Protein AF-A0ABD3GRL0-F1 (afdb_monomer)

Radius of gyration: 13.86 Å; Cα contacts (8 Å, |Δi|>4): 117; chains: 1; bounding box: 32×32×29 Å

Solvent-accessible surface area (backbone atoms only — not comparable to full-atom values): 4736 Å² total; per-residue (Å²): 105,70,73,41,56,79,65,70,49,59,62,51,81,45,75,59,76,44,75,64,56,55,54,51,51,54,51,37,34,74,73,65,77,42,75,63,70,46,84,44,81,70,92,78,43,36,34,36,39,38,49,53,45,33,25,42,32,93,91,45,79,42,45,54,69,58,28,58,75,67,75,48,67,62,48,81,71,50,74,73

pLDDT: mean 81.15, std 7.24, range [63.25, 91.94]

Structure (mmCIF, N/CA/C/O backbone):
data_AF-A0ABD3GRL0-F1
#
_entry.id   AF-A0ABD3GRL0-F1
#
loop_
_atom_site.group_PDB
_atom_site.id
_atom_site.type_symbol
_atom_site.label_atom_id
_atom_site.label_alt_id
_atom_site.label_comp_id
_atom_site.label_asym_id
_atom_site.label_entity_id
_atom_site.label_seq_id
_atom_site.pdbx_PDB_ins_code
_atom_site.Cartn_x
_atom_site.Cartn_y
_atom_site.Cartn_z
_atom_site.occupancy
_atom_site.B_iso_or_equiv
_atom_site.auth_seq_id
_atom_site.auth_comp_id
_atom_site.auth_asym_id
_atom_site.auth_atom_id
_atom_site.pdbx_PDB_model_num
ATOM 1 N N . MET A 1 1 ? 2.788 10.318 3.918 1.00 72.94 1 MET A N 1
ATOM 2 C CA . MET A 1 1 ? 2.163 9.407 4.900 1.00 72.94 1 MET A CA 1
ATOM 3 C C . MET A 1 1 ? 1.553 10.152 6.062 1.00 72.94 1 MET A C 1
ATOM 5 O O . MET A 1 1 ? 0.338 10.220 6.084 1.00 72.94 1 MET A O 1
ATOM 9 N N . PHE A 1 2 ? 2.341 10.796 6.928 1.00 78.69 2 PHE A N 1
ATOM 10 C CA . PHE A 1 2 ? 1.840 11.459 8.143 1.00 78.69 2 PHE A CA 1
ATOM 11 C C . PHE A 1 2 ? 0.626 12.383 7.920 1.00 78.69 2 PHE A C 1
ATOM 13 O O . PHE A 1 2 ? -0.401 12.261 8.577 1.00 78.69 2 PHE A O 1
ATOM 20 N N . ASN A 1 3 ? 0.686 13.257 6.911 1.00 81.94 3 ASN A N 1
ATOM 21 C CA . ASN A 1 3 ? -0.438 14.148 6.591 1.00 81.94 3 ASN A CA 1
ATOM 22 C C . ASN A 1 3 ? -1.691 13.404 6.106 1.00 81.94 3 ASN A C 1
ATOM 24 O O . ASN A 1 3 ? -2.800 13.887 6.300 1.00 81.94 3 ASN A O 1
ATOM 28 N N . ALA A 1 4 ? -1.518 12.263 5.441 1.00 80.44 4 ALA A N 1
ATOM 29 C CA . ALA A 1 4 ? -2.620 11.457 4.935 1.00 80.44 4 ALA A CA 1
ATOM 30 C C . ALA A 1 4 ? -3.272 10.646 6.065 1.00 80.44 4 ALA A C 1
ATOM 32 O O . ALA A 1 4 ? -4.496 10.610 6.147 1.00 80.44 4 ALA A O 1
ATOM 33 N N . GLU A 1 5 ? -2.460 10.106 6.973 1.00 79.38 5 GLU A N 1
ATOM 34 C CA . GLU A 1 5 ? -2.896 9.440 8.203 1.00 79.38 5 GLU A CA 1
ATOM 35 C C . GLU A 1 5 ? -3.690 10.401 9.098 1.00 79.38 5 GLU A C 1
ATOM 37 O O . GLU A 1 5 ? -4.843 10.134 9.424 1.00 79.38 5 GLU A O 1
ATOM 42 N N . LYS A 1 6 ? -3.151 11.601 9.361 1.00 83.62 6 LYS A N 1
ATOM 43 C CA . LYS A 1 6 ? -3.855 12.664 10.101 1.00 83.62 6 LYS A CA 1
ATOM 44 C C . LYS A 1 6 ? -5.171 13.092 9.435 1.00 83.62 6 LYS A C 1
ATOM 46 O O . LYS A 1 6 ? -6.062 13.614 10.096 1.00 83.62 6 LYS A O 1
ATOM 51 N N . ARG A 1 7 ? -5.295 12.905 8.117 1.00 83.62 7 ARG A N 1
ATOM 52 C CA . ARG A 1 7 ? -6.508 13.192 7.334 1.00 83.62 7 ARG A CA 1
ATOM 53 C C . ARG A 1 7 ? -7.431 11.974 7.178 1.00 83.62 7 ARG A C 1
ATOM 55 O O . ARG A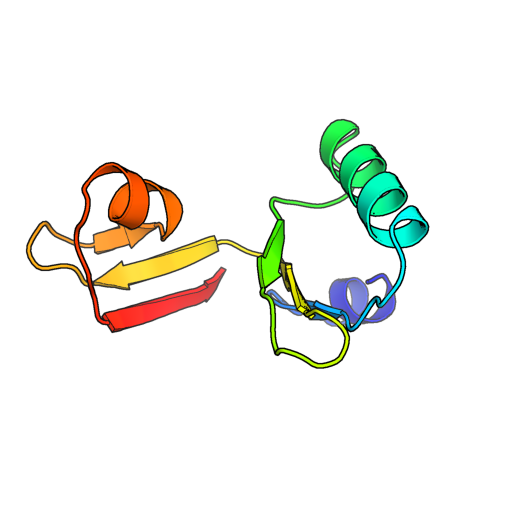 1 7 ? -8.418 12.088 6.458 1.00 83.62 7 ARG A O 1
ATOM 62 N N . GLY A 1 8 ? -7.123 10.833 7.804 1.00 78.75 8 GLY A N 1
ATOM 63 C CA . GLY A 1 8 ? -7.932 9.610 7.739 1.00 78.75 8 GLY A CA 1
ATOM 64 C C . GLY A 1 8 ? -8.004 8.979 6.344 1.00 78.75 8 GLY A C 1
ATOM 65 O O . GLY A 1 8 ? -8.981 8.310 6.009 1.00 78.75 8 GLY A O 1
ATOM 66 N N . LYS A 1 9 ? -7.011 9.231 5.483 1.00 78.06 9 LYS A N 1
ATOM 67 C CA . LYS A 1 9 ? -6.970 8.678 4.123 1.00 78.06 9 LYS A CA 1
ATOM 68 C C . LYS A 1 9 ? -6.619 7.190 4.192 1.00 78.06 9 LYS A C 1
ATOM 70 O O . LYS A 1 9 ? -5.519 6.844 4.603 1.00 78.06 9 LYS A O 1
ATOM 75 N N . ARG A 1 10 ? -7.530 6.340 3.713 1.00 69.12 10 ARG A N 1
ATOM 76 C CA . ARG A 1 10 ? -7.334 4.880 3.611 1.00 69.12 10 ARG A CA 1
ATOM 77 C C . ARG A 1 10 ? -6.365 4.455 2.506 1.00 69.12 10 ARG A C 1
ATOM 79 O O . ARG A 1 10 ? -5.843 3.357 2.534 1.00 69.12 10 ARG A O 1
ATOM 86 N N . GLN A 1 11 ? -6.098 5.340 1.546 1.00 68.25 11 GLN A N 1
ATOM 87 C CA . GLN A 1 11 ? -5.156 5.082 0.463 1.00 68.25 11 GLN A CA 1
ATOM 88 C C . GLN A 1 11 ? -4.248 6.286 0.240 1.00 68.25 11 GLN A C 1
ATOM 90 O O . GLN A 1 11 ? -4.682 7.445 0.273 1.00 68.25 11 GLN A O 1
ATOM 95 N N . VAL A 1 12 ? -2.977 5.997 -0.024 1.00 77.56 12 VAL A N 1
ATOM 96 C CA . VAL A 1 12 ? -1.969 6.992 -0.383 1.00 77.56 12 VAL A CA 1
ATOM 97 C C . VAL A 1 12 ? -1.241 6.509 -1.624 1.00 77.56 12 VAL A C 1
ATOM 99 O O . VAL A 1 12 ? -0.757 5.385 -1.660 1.00 77.56 12 VAL A O 1
ATOM 102 N N . PHE A 1 13 ? -1.137 7.380 -2.623 1.00 76.25 13 PHE A N 1
ATOM 103 C CA . PHE A 1 13 ? -0.240 7.176 -3.752 1.00 76.25 13 PHE A CA 1
ATOM 104 C C . PHE A 1 13 ? 1.052 7.925 -3.469 1.00 76.25 13 PHE A C 1
ATOM 106 O O . PHE A 1 13 ? 1.070 9.159 -3.438 1.00 76.25 13 PHE A O 1
ATOM 113 N N . ILE A 1 14 ? 2.134 7.188 -3.253 1.00 79.06 14 ILE A N 1
ATOM 114 C CA . ILE A 1 14 ? 3.478 7.764 -3.239 1.00 79.06 14 ILE A CA 1
ATOM 115 C C . ILE A 1 14 ? 4.061 7.561 -4.634 1.00 79.06 14 ILE A C 1
ATOM 117 O O . ILE A 1 14 ? 3.829 6.525 -5.252 1.00 79.06 14 ILE A O 1
ATOM 121 N N . ARG A 1 15 ? 4.813 8.543 -5.139 1.00 79.50 15 ARG A N 1
ATOM 122 C CA . ARG A 1 15 ? 5.623 8.413 -6.360 1.00 79.50 15 ARG A CA 1
ATOM 123 C C . ARG A 1 15 ? 7.106 8.409 -5.992 1.00 79.50 15 ARG A C 1
ATOM 125 O O . ARG A 1 15 ? 7.709 9.481 -5.950 1.00 79.50 15 ARG A O 1
ATOM 132 N N . PRO A 1 16 ? 7.690 7.255 -5.648 1.00 69.50 16 PRO A N 1
ATOM 133 C CA . PRO A 1 16 ? 9.084 7.169 -5.268 1.00 69.50 16 PRO A CA 1
ATOM 134 C C . PRO A 1 16 ? 9.894 6.490 -6.373 1.00 69.50 16 PRO A C 1
ATOM 136 O O . PRO A 1 16 ? 9.773 5.292 -6.589 1.00 69.50 16 PRO A O 1
ATOM 139 N N . SER A 1 17 ? 10.803 7.224 -7.004 1.00 65.50 17 SER A N 1
ATOM 140 C CA . SER A 1 17 ? 11.672 6.686 -8.061 1.00 65.50 17 SER A CA 1
ATOM 141 C C . SER A 1 17 ? 12.868 5.874 -7.543 1.00 65.50 17 SER A C 1
ATOM 143 O O . SER A 1 17 ? 13.691 5.412 -8.331 1.00 65.50 17 SER A O 1
ATOM 145 N N . SER A 1 18 ? 13.027 5.738 -6.222 1.00 80.12 18 SER A N 1
ATOM 146 C CA . SER A 1 18 ? 14.303 5.348 -5.610 1.00 80.12 18 SER A CA 1
ATOM 147 C C . SER A 1 18 ? 14.191 4.095 -4.744 1.00 80.12 18 SER A C 1
ATOM 149 O O . SER A 1 18 ? 13.393 4.038 -3.808 1.00 80.12 18 SER A O 1
ATOM 151 N N . LYS A 1 19 ? 15.105 3.136 -4.963 1.00 83.38 19 LYS A N 1
ATOM 152 C CA . LYS A 1 19 ? 15.248 1.889 -4.175 1.00 83.38 19 LYS A CA 1
ATOM 153 C C . LYS A 1 19 ? 15.382 2.125 -2.663 1.00 83.38 19 LYS A C 1
ATOM 155 O O . LYS A 1 19 ? 15.008 1.264 -1.873 1.00 83.38 19 LYS A O 1
ATOM 160 N N . VAL A 1 20 ? 15.902 3.287 -2.260 1.00 88.31 20 VAL A N 1
ATOM 161 C CA . VAL A 1 20 ? 16.021 3.697 -0.851 1.00 88.31 20 VAL A CA 1
ATOM 162 C C . VAL A 1 20 ? 14.650 3.844 -0.193 1.00 88.31 20 VAL A C 1
ATOM 164 O O . VAL A 1 20 ? 14.445 3.321 0.897 1.00 88.31 20 VAL A O 1
ATOM 167 N N . ILE A 1 21 ? 13.698 4.497 -0.867 1.00 86.31 21 ILE A N 1
ATOM 168 C CA . ILE A 1 21 ? 12.352 4.710 -0.320 1.00 86.31 21 ILE A CA 1
ATOM 169 C C . ILE A 1 21 ? 11.624 3.374 -0.191 1.00 86.31 21 ILE A C 1
ATOM 171 O O . ILE A 1 21 ? 11.000 3.121 0.832 1.00 86.31 21 ILE A O 1
ATOM 175 N N . ILE A 1 22 ? 11.770 2.489 -1.178 1.00 86.19 22 ILE A N 1
ATOM 176 C CA . ILE A 1 22 ? 11.185 1.143 -1.131 1.00 86.19 22 ILE A CA 1
ATOM 177 C C . ILE A 1 22 ? 11.703 0.383 0.100 1.00 86.19 22 ILE A C 1
ATOM 179 O O . ILE A 1 22 ? 10.908 -0.112 0.891 1.00 86.19 22 ILE A O 1
ATOM 183 N N . LYS A 1 23 ? 13.027 0.365 0.323 1.00 88.44 23 LYS A N 1
ATOM 184 C CA . LYS A 1 23 ? 13.630 -0.290 1.497 1.00 88.44 23 LYS A CA 1
ATOM 185 C C . LYS A 1 23 ? 13.174 0.325 2.820 1.00 88.44 23 LYS A C 1
ATOM 187 O O . LYS A 1 23 ? 12.908 -0.410 3.765 1.00 88.44 23 LYS A O 1
ATOM 192 N N . PHE A 1 24 ? 13.083 1.651 2.893 1.00 88.44 24 PHE A N 1
ATOM 193 C CA . PHE A 1 24 ? 12.602 2.350 4.084 1.00 88.44 24 PHE A CA 1
ATOM 194 C C . PHE A 1 24 ? 11.156 1.961 4.423 1.00 88.44 24 PHE A C 1
ATOM 196 O O . PHE A 1 24 ? 10.8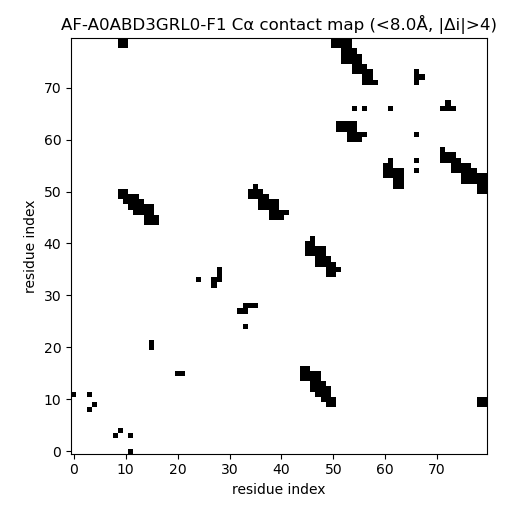56 1.635 5.568 1.00 88.44 24 PHE A O 1
ATOM 203 N N . LEU A 1 25 ? 10.282 1.911 3.417 1.00 86.50 25 LEU A N 1
ATOM 204 C CA . LEU A 1 25 ? 8.887 1.505 3.583 1.00 86.50 25 LEU A CA 1
ATOM 205 C C . LEU A 1 25 ? 8.760 0.037 4.003 1.00 86.50 25 LEU A C 1
ATOM 207 O O . LEU A 1 25 ? 7.988 -0.264 4.907 1.00 86.50 25 LEU A O 1
ATOM 211 N N . SER A 1 26 ? 9.582 -0.861 3.453 1.00 86.06 26 SER A N 1
ATOM 212 C CA . SER A 1 26 ? 9.640 -2.258 3.910 1.00 86.06 26 SER A CA 1
ATOM 213 C C . SER A 1 26 ? 10.036 -2.386 5.386 1.00 86.06 26 SER A C 1
ATOM 215 O O . SER A 1 26 ? 9.534 -3.262 6.088 1.00 86.06 26 SER A O 1
ATOM 217 N N . VAL A 1 27 ? 10.929 -1.522 5.882 1.00 90.50 27 VAL A N 1
ATOM 218 C CA . VAL A 1 27 ? 11.287 -1.490 7.309 1.00 90.50 27 VAL A CA 1
ATOM 219 C C . VAL A 1 27 ? 10.108 -0.996 8.143 1.00 90.50 27 VAL A C 1
ATOM 221 O O . VAL A 1 27 ? 9.757 -1.636 9.129 1.00 90.50 27 VAL A O 1
ATOM 224 N N . MET A 1 28 ? 9.455 0.093 7.735 1.00 86.62 28 MET A N 1
ATOM 225 C CA . MET A 1 28 ? 8.277 0.609 8.441 1.00 86.62 28 MET A CA 1
ATOM 226 C C . MET A 1 28 ? 7.146 -0.424 8.530 1.00 86.62 28 MET A C 1
ATOM 228 O O . MET A 1 28 ? 6.529 -0.548 9.585 1.00 86.62 28 MET A O 1
ATOM 232 N N . GLN A 1 29 ? 6.913 -1.182 7.456 1.00 84.75 29 GLN A N 1
ATOM 233 C CA . GLN A 1 29 ? 5.938 -2.274 7.420 1.00 84.75 29 GLN A CA 1
ATOM 234 C C . GLN A 1 29 ? 6.315 -3.384 8.406 1.00 84.75 29 GLN A C 1
ATOM 236 O O . GLN A 1 29 ? 5.491 -3.809 9.210 1.00 84.75 29 GLN A O 1
ATOM 241 N N . ARG A 1 30 ? 7.587 -3.806 8.414 1.00 87.31 30 ARG A N 1
ATOM 242 C CA . ARG A 1 30 ? 8.087 -4.851 9.323 1.00 87.31 30 ARG A CA 1
ATOM 243 C C . ARG A 1 30 ? 7.887 -4.504 10.800 1.00 87.31 30 ARG A C 1
ATOM 245 O O . ARG A 1 30 ? 7.628 -5.397 11.597 1.00 87.31 30 ARG A O 1
ATOM 252 N N . TYR A 1 31 ? 8.030 -3.232 11.161 1.00 88.25 31 TYR A N 1
ATOM 253 C CA . TYR A 1 31 ? 7.820 -2.755 12.531 1.00 88.25 31 TYR A CA 1
ATOM 254 C C . TYR A 1 31 ? 6.361 -2.362 12.829 1.00 88.25 31 TYR A C 1
ATOM 256 O O . TYR A 1 31 ? 6.079 -1.879 13.922 1.00 88.25 31 TYR A O 1
ATOM 264 N N . GLY A 1 32 ? 5.434 -2.563 11.886 1.00 81.25 32 GLY A N 1
ATOM 265 C CA . GLY A 1 32 ? 4.003 -2.321 12.086 1.00 81.25 32 GLY A CA 1
ATOM 266 C C . GLY A 1 32 ? 3.583 -0.848 12.063 1.00 81.25 32 GLY A C 1
ATOM 267 O O . GLY A 1 32 ? 2.468 -0.534 12.466 1.00 81.25 32 GLY A O 1
ATOM 268 N N . TYR A 1 33 ? 4.441 0.064 11.591 1.00 82.31 33 TYR A N 1
ATOM 269 C CA . TYR A 1 33 ? 4.090 1.486 11.457 1.00 82.31 33 TYR A CA 1
ATOM 270 C C . TYR A 1 33 ? 3.154 1.757 10.274 1.00 82.31 33 TYR A C 1
ATOM 272 O O . TYR A 1 33 ? 2.445 2.759 10.266 1.00 82.31 33 TYR A O 1
ATOM 280 N N . ILE A 1 34 ? 3.192 0.902 9.251 1.00 80.69 34 ILE A N 1
ATOM 281 C CA . ILE A 1 34 ? 2.356 0.994 8.050 1.00 80.69 34 ILE A CA 1
ATOM 282 C C . ILE A 1 34 ? 1.846 -0.398 7.670 1.00 80.69 34 ILE A C 1
ATOM 284 O O . ILE A 1 34 ? 2.499 -1.395 7.976 1.00 80.69 34 ILE A O 1
ATOM 288 N N . GLY A 1 35 ? 0.695 -0.455 6.998 1.00 79.19 35 GLY A N 1
ATOM 289 C CA . GLY A 1 35 ? 0.144 -1.696 6.448 1.00 79.19 35 GLY A CA 1
ATOM 290 C C . GLY A 1 35 ? 0.832 -2.152 5.157 1.00 79.19 35 GLY A C 1
ATOM 291 O O . GLY A 1 35 ? 1.823 -1.560 4.718 1.00 79.19 35 GLY A O 1
ATOM 292 N N . GLU A 1 36 ? 0.267 -3.192 4.544 1.00 78.50 36 GLU A N 1
ATOM 293 C CA . GLU A 1 36 ? 0.719 -3.725 3.257 1.00 78.50 36 GLU A CA 1
ATOM 294 C C . GLU A 1 36 ? 0.734 -2.644 2.167 1.00 78.50 36 GLU A C 1
ATOM 296 O O . GLU A 1 36 ? -0.112 -1.737 2.124 1.00 78.50 36 GLU A O 1
ATOM 301 N N . PHE A 1 37 ? 1.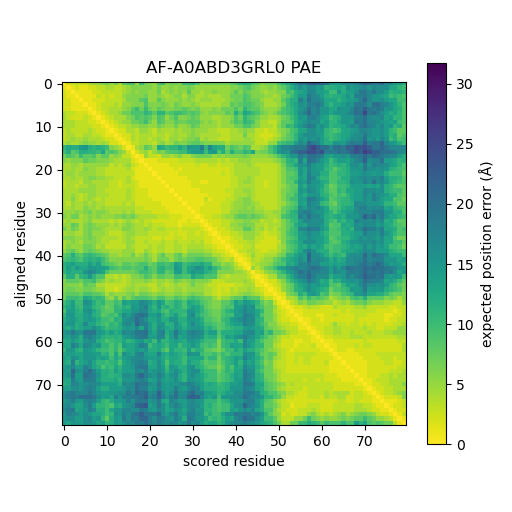726 -2.741 1.283 1.00 81.62 37 PHE A N 1
ATOM 302 C CA . PHE A 1 37 ? 1.878 -1.829 0.163 1.00 81.62 37 PHE A CA 1
ATOM 303 C C . PHE A 1 37 ? 2.299 -2.554 -1.106 1.00 81.62 37 PHE A C 1
ATOM 305 O O . PHE A 1 37 ? 3.096 -3.488 -1.080 1.00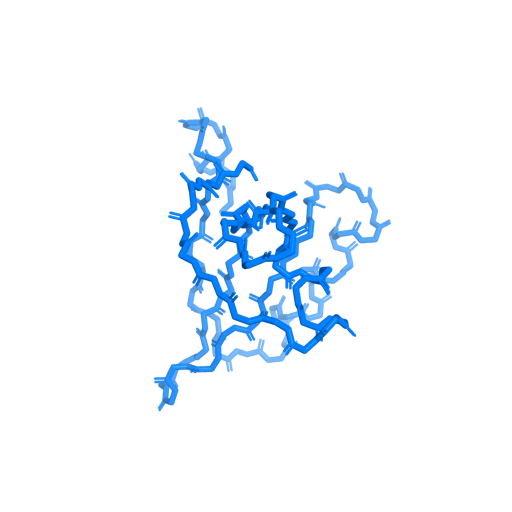 81.62 37 PHE A O 1
ATOM 312 N N . GLU A 1 38 ? 1.811 -2.056 -2.236 1.00 79.50 38 GLU A N 1
ATOM 313 C CA . GLU A 1 38 ? 2.108 -2.600 -3.552 1.00 79.50 38 GLU A CA 1
ATOM 314 C C . GLU A 1 38 ? 2.927 -1.604 -4.372 1.00 79.50 38 GLU A C 1
ATOM 316 O O . GLU A 1 38 ? 2.626 -0.406 -4.417 1.00 79.50 38 GLU A O 1
ATOM 321 N N . LEU A 1 39 ? 3.969 -2.106 -5.038 1.00 79.25 39 LEU A N 1
ATOM 322 C CA . LEU A 1 39 ? 4.742 -1.348 -6.013 1.00 79.25 39 LEU A CA 1
ATOM 323 C C . LEU A 1 39 ? 4.151 -1.564 -7.411 1.00 79.25 39 LEU A C 1
ATOM 325 O O . LEU A 1 39 ? 4.354 -2.602 -8.034 1.00 79.25 39 LEU A O 1
ATOM 329 N N . VAL A 1 40 ? 3.445 -0.555 -7.907 1.00 77.88 40 VAL A N 1
ATOM 330 C CA . VAL A 1 40 ? 2.865 -0.509 -9.249 1.00 77.88 40 VAL A CA 1
ATOM 331 C C . VAL A 1 40 ? 3.854 0.164 -10.197 1.00 77.88 40 VAL A C 1
ATOM 333 O O . VAL A 1 40 ? 4.233 1.318 -9.985 1.00 77.88 40 VAL A O 1
ATOM 336 N N . ASP A 1 41 ? 4.255 -0.519 -11.266 1.00 73.69 41 ASP A N 1
ATOM 337 C CA . ASP A 1 41 ? 5.087 0.081 -12.311 1.00 73.69 41 ASP A CA 1
ATOM 338 C C . ASP A 1 41 ? 4.218 0.871 -13.305 1.00 73.69 41 ASP A C 1
ATOM 340 O O . ASP A 1 41 ? 3.383 0.313 -14.017 1.00 73.69 41 ASP A O 1
ATOM 344 N N . ASP A 1 42 ? 4.392 2.193 -13.335 1.00 76.19 42 ASP A N 1
ATOM 345 C CA . ASP A 1 42 ? 3.699 3.093 -14.260 1.00 76.19 42 ASP A CA 1
ATOM 346 C C . ASP A 1 42 ? 4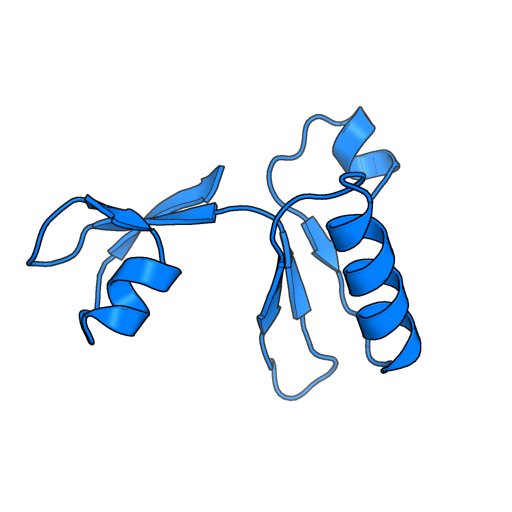.568 3.523 -15.455 1.00 76.19 42 ASP A C 1
ATOM 348 O O . ASP A 1 42 ? 4.222 4.492 -16.135 1.00 76.19 42 ASP A O 1
ATOM 352 N N . HIS A 1 43 ? 5.692 2.832 -15.704 1.00 75.50 43 HIS A N 1
ATOM 353 C CA . HIS A 1 43 ? 6.709 3.171 -16.713 1.00 75.50 43 HIS A CA 1
ATOM 354 C C . HIS A 1 43 ? 7.304 4.582 -16.558 1.00 75.50 43 HIS A C 1
ATOM 356 O O . HIS A 1 43 ? 7.955 5.096 -17.469 1.00 75.50 43 HIS A O 1
ATOM 362 N N . ARG A 1 44 ? 7.070 5.250 -15.422 1.00 71.44 44 ARG A N 1
ATOM 363 C CA . ARG A 1 44 ? 7.612 6.580 -15.133 1.00 71.44 44 ARG A CA 1
ATOM 364 C C . ARG A 1 44 ? 8.479 6.552 -13.891 1.00 71.44 44 ARG A C 1
ATOM 366 O O . ARG A 1 44 ? 9.697 6.589 -13.990 1.00 71.44 44 ARG A O 1
ATOM 373 N N . ALA A 1 45 ? 7.850 6.543 -12.723 1.00 65.12 45 ALA A N 1
ATOM 374 C CA . ALA A 1 45 ? 8.545 6.678 -11.446 1.00 65.12 45 ALA A CA 1
ATOM 375 C C . ALA A 1 45 ? 8.198 5.552 -10.472 1.00 65.12 45 ALA A C 1
ATOM 377 O O . ALA A 1 45 ? 8.709 5.555 -9.356 1.00 65.12 45 ALA A O 1
ATOM 378 N N . GLY A 1 46 ? 7.329 4.621 -10.875 1.00 66.12 46 GLY A N 1
ATOM 379 C CA . GLY A 1 46 ? 6.707 3.690 -9.953 1.00 66.12 46 GLY A CA 1
ATOM 380 C C . GLY A 1 46 ? 5.719 4.418 -9.039 1.00 66.12 46 GLY A C 1
ATOM 381 O O . GLY A 1 46 ? 5.863 5.593 -8.679 1.00 66.12 46 GLY A O 1
ATOM 382 N N . LYS A 1 47 ? 4.664 3.716 -8.657 1.00 77.25 47 LYS A N 1
ATOM 383 C CA . LYS A 1 47 ? 3.683 4.174 -7.680 1.00 77.25 47 LYS A CA 1
ATOM 384 C C . LYS A 1 47 ? 3.631 3.162 -6.561 1.00 77.25 47 LYS A C 1
ATOM 386 O O . LYS A 1 47 ? 3.522 1.973 -6.817 1.00 77.25 47 LYS A O 1
ATOM 391 N N . ILE A 1 48 ? 3.681 3.644 -5.328 1.00 77.00 48 ILE A N 1
ATOM 392 C CA . ILE A 1 48 ? 3.394 2.803 -4.174 1.00 77.00 48 ILE A CA 1
ATOM 393 C C . ILE A 1 48 ? 1.978 3.097 -3.717 1.00 77.00 48 ILE A C 1
ATOM 395 O O . ILE A 1 48 ? 1.639 4.261 -3.466 1.00 77.00 48 ILE A O 1
ATOM 399 N N . VAL A 1 49 ? 1.176 2.041 -3.645 1.00 74.88 49 VAL A N 1
ATOM 400 C CA . VAL A 1 49 ? -0.207 2.067 -3.176 1.00 74.88 49 VAL A CA 1
ATOM 401 C C . VAL A 1 49 ? -0.260 1.379 -1.820 1.00 74.88 49 VAL A C 1
ATOM 403 O O . VAL A 1 49 ? 0.272 0.287 -1.665 1.00 74.88 49 VAL A O 1
ATOM 406 N N . PHE A 1 50 ? -0.882 2.035 -0.844 1.00 75.50 50 PHE A N 1
ATOM 407 C CA . PHE A 1 50 ? -1.131 1.480 0.491 1.00 75.50 50 PHE A CA 1
ATOM 408 C C . PHE A 1 50 ? -2.605 1.078 0.625 1.00 75.50 50 PHE A C 1
ATOM 410 O O . PHE A 1 50 ? -3.464 1.817 0.127 1.00 75.50 50 PHE A O 1
ATOM 417 N N . GLY A 1 51 ? -2.873 -0.032 1.321 1.00 72.25 51 GLY A N 1
ATOM 418 C CA . GLY A 1 51 ? -4.222 -0.543 1.615 1.00 72.25 51 GLY A CA 1
ATOM 419 C C . GLY A 1 51 ? -4.601 -1.795 0.814 1.00 72.25 51 GLY A C 1
ATOM 420 O O . GLY A 1 51 ? -3.987 -2.099 -0.209 1.00 72.25 51 GLY A O 1
ATOM 421 N N . HIS A 1 52 ? -5.628 -2.516 1.270 1.00 72.38 52 HIS A N 1
ATOM 422 C CA . HIS A 1 52 ? -6.117 -3.720 0.598 1.00 72.38 52 HIS A CA 1
ATOM 423 C C . HIS A 1 52 ? -7.160 -3.358 -0.455 1.00 72.38 52 HIS A C 1
ATOM 425 O O . HIS A 1 52 ? -8.121 -2.627 -0.197 1.00 72.38 52 HIS A O 1
ATOM 431 N N . ILE A 1 53 ? -6.984 -3.901 -1.658 1.00 76.44 53 ILE A N 1
ATOM 432 C CA . ILE A 1 53 ? -7.961 -3.778 -2.737 1.00 76.44 53 ILE A CA 1
ATOM 433 C C . ILE A 1 53 ? -8.877 -4.995 -2.673 1.00 76.44 53 ILE A C 1
ATOM 435 O O . ILE A 1 53 ? -8.427 -6.125 -2.843 1.00 76.44 53 ILE A O 1
ATOM 439 N N . VAL A 1 54 ? -10.167 -4.752 -2.465 1.00 83.00 54 VAL A N 1
ATOM 440 C CA . VAL A 1 54 ? -11.209 -5.774 -2.535 1.00 83.00 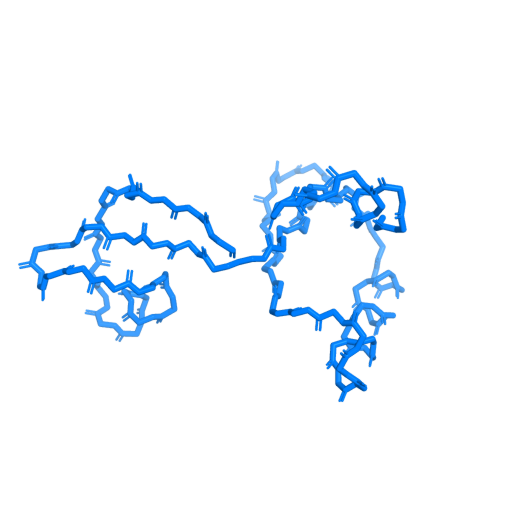54 VAL A CA 1
ATOM 441 C C . VAL A 1 54 ? -11.735 -5.844 -3.956 1.00 83.00 54 VAL A C 1
ATOM 443 O O . VAL A 1 54 ? -12.161 -4.840 -4.539 1.00 83.00 54 VAL A O 1
ATOM 446 N N . LEU A 1 55 ? -11.742 -7.048 -4.507 1.00 88.62 55 LEU A N 1
ATOM 447 C CA . LEU A 1 55 ? -12.216 -7.361 -5.842 1.00 88.62 55 LEU A CA 1
ATOM 448 C C . LEU A 1 55 ? -13.466 -8.240 -5.758 1.00 88.62 55 LEU A C 1
ATOM 450 O O . LEU A 1 55 ? -13.550 -9.173 -4.964 1.00 88.62 55 LEU A O 1
ATOM 454 N N . THR A 1 56 ? -14.423 -7.968 -6.639 1.00 91.38 56 THR A N 1
ATOM 455 C CA . THR A 1 56 ? -15.454 -8.937 -7.028 1.00 91.38 56 THR A CA 1
ATOM 456 C C . THR A 1 56 ? -14.905 -9.780 -8.167 1.00 91.38 56 THR A C 1
ATOM 458 O O . THR A 1 56 ? -14.680 -9.272 -9.265 1.00 91.38 56 THR A O 1
ATOM 461 N N . THR A 1 57 ? -14.655 -11.058 -7.910 1.00 91.94 57 THR A N 1
ATOM 462 C CA . THR A 1 57 ? -14.183 -12.022 -8.914 1.00 91.94 57 THR A CA 1
ATOM 463 C C . THR A 1 57 ? -15.288 -13.036 -9.221 1.00 91.94 57 THR A C 1
ATOM 465 O O . THR A 1 57 ? -16.270 -13.134 -8.483 1.00 91.94 57 THR A O 1
ATOM 468 N N . SER A 1 58 ? -15.130 -13.833 -10.281 1.00 89.62 58 SER A N 1
ATOM 469 C CA . SER A 1 58 ? -16.046 -14.949 -10.581 1.00 89.62 58 SER A CA 1
ATOM 470 C C . SER A 1 58 ? -16.078 -16.022 -9.483 1.00 89.62 58 SER A C 1
ATOM 472 O O . SER A 1 58 ? -17.035 -16.785 -9.404 1.00 89.62 58 SER A O 1
ATOM 474 N N . ALA A 1 59 ? -15.058 -16.059 -8.621 1.00 89.12 59 ALA A N 1
ATOM 475 C CA . ALA A 1 59 ? -14.947 -16.960 -7.479 1.00 89.12 59 ALA A CA 1
ATOM 476 C C . ALA A 1 59 ? -15.436 -16.336 -6.152 1.00 89.12 59 ALA A C 1
ATOM 478 O O . ALA A 1 59 ? -15.296 -16.961 -5.103 1.00 89.12 59 ALA A O 1
ATOM 479 N N . GLY A 1 60 ? -15.991 -15.117 -6.179 1.00 90.94 60 GLY A N 1
ATOM 480 C CA . GLY A 1 60 ? -16.484 -14.397 -5.001 1.00 90.94 60 GLY A CA 1
ATOM 481 C C . GLY A 1 60 ? -15.734 -13.093 -4.703 1.00 90.94 60 GLY A C 1
ATOM 482 O O . GLY A 1 60 ? -14.904 -12.631 -5.493 1.00 90.94 60 GLY A O 1
ATOM 483 N N . ILE A 1 61 ? -16.057 -12.477 -3.560 1.00 91.50 61 ILE A N 1
ATOM 484 C CA . ILE A 1 61 ? -15.389 -11.268 -3.055 1.00 91.50 61 ILE A CA 1
ATOM 485 C C . ILE A 1 61 ? -14.108 -11.687 -2.332 1.00 91.50 61 ILE A C 1
ATOM 487 O O . ILE A 1 61 ? -14.167 -12.511 -1.424 1.00 91.50 61 ILE A O 1
ATOM 491 N N . MET A 1 62 ? -12.971 -11.123 -2.731 1.00 91.12 62 MET A N 1
ATOM 492 C CA . MET A 1 62 ? -11.659 -11.427 -2.149 1.00 91.12 62 MET A CA 1
ATOM 493 C C . MET A 1 62 ? -10.695 -10.251 -2.308 1.00 91.12 62 MET A C 1
ATOM 495 O O . MET A 1 62 ? -11.002 -9.288 -3.015 1.00 91.12 62 MET A O 1
ATOM 499 N N . ASP A 1 63 ? -9.542 -10.306 -1.647 1.00 86.62 63 ASP A N 1
ATOM 500 C CA . ASP A 1 63 ? -8.484 -9.313 -1.836 1.00 86.62 63 ASP A CA 1
ATOM 501 C C . ASP A 1 63 ? -7.710 -9.527 -3.159 1.00 86.62 63 ASP A C 1
ATOM 503 O O . ASP A 1 63 ? -7.835 -10.553 -3.839 1.00 86.62 63 ASP A O 1
ATOM 507 N N . HIS A 1 64 ? -6.928 -8.523 -3.563 1.00 81.50 64 HIS A N 1
ATOM 508 C CA . HIS A 1 64 ? -6.126 -8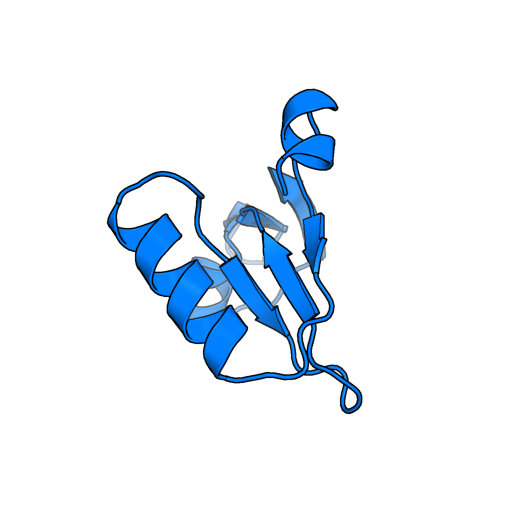.580 -4.787 1.00 81.50 64 HIS A CA 1
ATOM 509 C C . HIS A 1 64 ? -5.062 -9.690 -4.766 1.00 81.50 64 HIS A C 1
ATOM 511 O O . HIS A 1 64 ? -4.834 -10.335 -5.793 1.00 81.50 64 HIS A O 1
ATOM 517 N N . ASP A 1 65 ? -4.455 -9.962 -3.610 1.00 82.31 65 ASP A N 1
ATOM 518 C CA . ASP A 1 65 ? -3.397 -10.968 -3.469 1.00 82.31 65 ASP A CA 1
ATOM 519 C C . ASP A 1 65 ? -3.938 -12.398 -3.596 1.00 82.31 65 ASP A C 1
ATOM 521 O O . ASP A 1 65 ? -3.290 -13.292 -4.149 1.00 82.31 65 ASP A O 1
ATOM 525 N N . GLU A 1 66 ? -5.140 -12.641 -3.088 1.00 84.56 66 GLU A N 1
ATOM 526 C CA . GLU A 1 66 ? -5.892 -13.879 -3.211 1.00 84.56 66 GLU A CA 1
ATOM 527 C C . GLU A 1 66 ? -6.359 -14.084 -4.652 1.00 84.56 66 GLU A C 1
ATOM 529 O O . GLU A 1 66 ? -6.186 -15.178 -5.197 1.00 84.56 66 GLU A O 1
ATOM 534 N N . ALA A 1 67 ? -6.849 -13.028 -5.308 1.00 88.44 67 ALA A N 1
A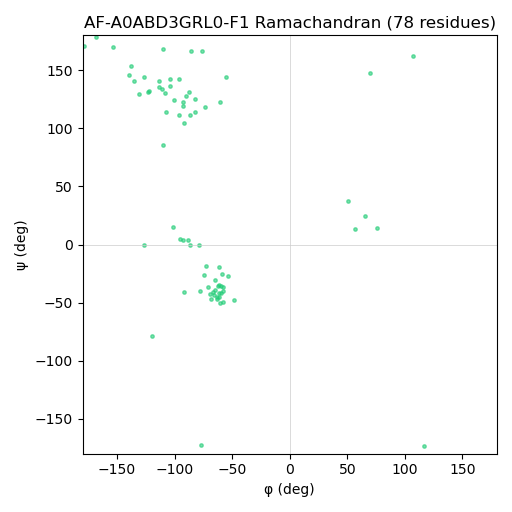TOM 535 C CA . ALA A 1 67 ? -7.202 -13.071 -6.724 1.00 88.44 67 ALA A CA 1
ATOM 536 C C . ALA A 1 67 ? -5.986 -13.426 -7.601 1.00 88.44 67 ALA A C 1
ATOM 538 O O . ALA A 1 67 ? -6.081 -14.275 -8.492 1.00 88.44 67 ALA A O 1
ATOM 539 N N . ARG A 1 68 ? -4.812 -12.856 -7.291 1.00 85.38 68 ARG A N 1
ATOM 540 C CA . ARG A 1 68 ? -3.552 -13.151 -7.986 1.00 85.38 68 ARG A CA 1
ATOM 541 C C . ARG A 1 68 ? -3.092 -14.591 -7.760 1.00 85.38 68 ARG A C 1
ATOM 543 O O . ARG A 1 68 ? -2.731 -15.264 -8.720 1.00 85.38 68 ARG A O 1
ATOM 550 N N . ARG A 1 69 ? -3.167 -15.099 -6.523 1.00 89.44 69 ARG A N 1
ATOM 551 C CA . ARG A 1 69 ? -2.851 -16.506 -6.200 1.00 89.44 69 ARG A CA 1
ATOM 552 C C . ARG A 1 69 ? -3.772 -17.496 -6.911 1.00 89.44 69 ARG A C 1
ATOM 554 O O . ARG A 1 69 ? -3.326 -18.572 -7.296 1.00 89.44 69 ARG A O 1
ATOM 561 N N . LYS A 1 70 ? -5.042 -17.134 -7.093 1.00 91.88 70 LYS A N 1
ATOM 562 C CA . LYS A 1 70 ? -6.047 -17.959 -7.774 1.00 91.88 70 LYS A CA 1
ATOM 563 C C . LYS A 1 70 ? -6.072 -17.764 -9.296 1.00 91.88 70 LYS A C 1
ATOM 565 O O . LYS A 1 70 ? -6.864 -18.429 -9.956 1.00 91.88 70 LYS A O 1
ATOM 570 N N . ASN A 1 71 ? -5.219 -16.899 -9.859 1.00 89.75 71 ASN A N 1
ATOM 571 C CA . ASN A 1 71 ? -5.234 -16.516 -11.278 1.00 89.75 71 ASN A CA 1
ATOM 572 C C . ASN A 1 71 ? -6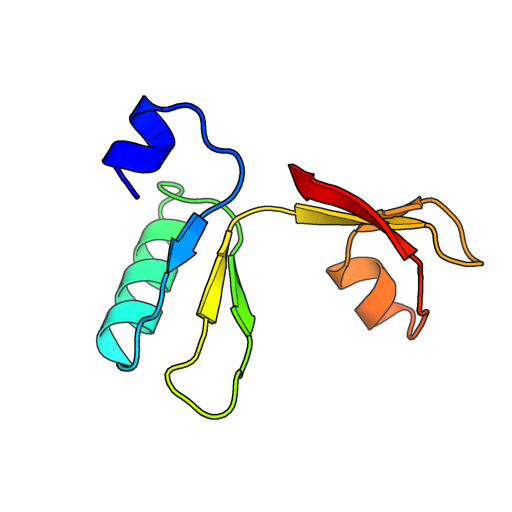.630 -16.084 -11.770 1.00 89.75 71 ASN A C 1
ATOM 574 O O . ASN A 1 71 ? -7.024 -16.375 -12.900 1.00 89.75 71 ASN A O 1
ATOM 578 N N . VAL A 1 72 ? -7.387 -15.384 -10.921 1.00 88.94 72 VAL A N 1
ATOM 579 C CA . VAL A 1 72 ? -8.717 -14.866 -11.261 1.00 88.94 72 VAL A CA 1
ATOM 580 C C . VAL A 1 72 ? -8.692 -13.347 -11.355 1.00 88.94 72 VAL A C 1
ATOM 582 O O . VAL A 1 72 ? -8.141 -12.650 -10.507 1.00 88.94 72 VAL A O 1
ATOM 585 N N . GLY A 1 73 ? -9.303 -12.829 -12.417 1.00 83.88 73 GLY A N 1
ATOM 586 C CA . GLY A 1 73 ? -9.575 -11.405 -12.569 1.00 83.88 73 GLY A CA 1
ATOM 587 C C . GLY A 1 73 ? -10.891 -11.010 -11.901 1.00 83.88 73 GLY A C 1
ATOM 588 O O . GLY A 1 73 ? -11.729 -11.849 -11.564 1.00 83.88 73 GLY A O 1
ATOM 589 N N . GLY A 1 74 ? -11.099 -9.708 -11.737 1.00 88.94 74 GLY A N 1
ATOM 590 C CA . GLY A 1 74 ? -12.318 -9.185 -11.139 1.00 88.94 74 GLY A CA 1
ATOM 591 C C . GLY A 1 74 ? -12.461 -7.682 -11.305 1.00 88.94 74 GLY A C 1
ATOM 592 O O . GLY A 1 74 ? -11.594 -7.012 -11.866 1.00 88.94 74 GLY A O 1
ATOM 593 N N . LYS A 1 75 ? -13.571 -7.149 -10.798 1.00 85.69 75 LYS A N 1
ATOM 594 C CA . LYS A 1 75 ? -13.849 -5.714 -10.769 1.00 85.69 75 LYS A CA 1
ATOM 595 C C . LYS A 1 75 ? -13.639 -5.181 -9.357 1.00 85.69 75 LYS A C 1
ATOM 597 O O . LYS A 1 75 ? -14.065 -5.813 -8.391 1.00 85.69 75 LYS A O 1
ATOM 602 N N . VAL A 1 76 ? -12.988 -4.026 -9.234 1.00 84.00 76 VAL A N 1
ATOM 603 C CA . VAL A 1 76 ? -12.735 -3.393 -7.932 1.00 84.00 76 VAL A CA 1
ATOM 604 C C . VAL A 1 76 ? -14.060 -3.086 -7.243 1.00 84.00 76 VAL A C 1
ATOM 606 O O . VAL A 1 76 ? -14.902 -2.387 -7.806 1.00 84.00 76 VAL A O 1
ATOM 609 N N . LEU A 1 77 ? -14.233 -3.630 -6.039 1.00 84.19 77 LEU A N 1
ATOM 610 C CA . LEU A 1 77 ? -15.395 -3.394 -5.186 1.00 84.19 77 LEU A CA 1
ATOM 611 C C . LEU A 1 77 ? -15.145 -2.228 -4.228 1.00 84.19 77 LEU A C 1
ATOM 613 O O . LEU A 1 77 ? -16.023 -1.401 -4.009 1.00 84.19 77 LEU A O 1
ATOM 617 N N . GLY A 1 78 ? -13.938 -2.152 -3.670 1.00 67.81 78 GLY A N 1
ATOM 618 C CA . GLY A 1 78 ? -13.566 -1.125 -2.707 1.00 67.81 78 GLY A CA 1
ATOM 619 C C . GLY A 1 78 ? -12.118 -1.259 -2.255 1.00 67.81 78 GLY A C 1
ATOM 620 O O . GLY A 1 78 ? -11.443 -2.233 -2.574 1.00 67.81 78 GLY A O 1
ATOM 621 N N . PHE A 1 79 ? -11.644 -0.260 -1.520 1.00 70.62 79 PHE A N 1
ATOM 622 C CA . PHE A 1 79 ? -10.323 -0.241 -0.896 1.00 70.62 79 PHE A CA 1
ATOM 623 C C . PHE A 1 79 ? -10.483 0.062 0.597 1.00 70.62 79 PHE A C 1
ATOM 625 O O . PHE A 1 79 ? -11.362 0.853 0.970 1.00 70.62 79 PHE A O 1
ATOM 632 N N . PHE A 1 80 ? -9.656 -0.545 1.446 1.00 63.25 80 PHE A N 1
ATOM 633 C CA . PHE A 1 80 ? -9.600 -0.222 2.872 1.00 63.25 80 PHE A CA 1
ATOM 634 C C . PHE A 1 80 ? -8.174 -0.131 3.402 1.00 63.25 80 PHE A C 1
ATOM 636 O O . PHE A 1 80 ? -7.290 -0.861 2.898 1.00 63.25 80 PHE A O 1
#

Organism: NCBI:txid122646

Foldseek 3Di:
DVVCVVVVNLKDKDQAQDPVVVVVVVVCCVVPVFDDWDFACPVPRTIIIGWWWWWQWPVGIDTPVVCVVVVTDGHTPDTD

Nearest PDB structures (foldseek):
  7r81-assembly1_X2  TM=5.843E-01  e=1.206E-08  Neurospora crassa
  4bts-assembly1_DH  TM=5.815E-01  e=5.861E-08  Tetrahymena thermophila
  4v5o-assembly2_BH  TM=5.836E-01  e=7.269E-07  Tetrahymena thermophila
  8p5d-assembly1_SW0  TM=5.707E-01  e=4.465E-06  Spraguea lophii 42_110
  7qep-assembly1_D2  TM=5.569E-01  e=6.344E-06  Encephalitozoon cuniculi GB-M1

Mean predicted aligned error: 8.57 Å

InterPro domains:
  IPR000630 Small ribosomal subunit protein uS8 [PF00410] (3-42)
  IPR000630 Small ribosomal subunit protein uS8 [PF00410] (50-78)
  IPR000630 Small ribosomal subunit protein uS8 [PTHR11758] (1-49)
  IPR035987 Small ribosomal subunit protein uS8 superfamily [SSF56047] (2-80)
  IPR047863 Small ribosomal subunit protein uS8, conserved site [PS00053] (51-68)

Sequence (80 aa):
MFNAEKRGKRQVFIRPSSKVIIKFLSVMQRYGYIGEFELVDDHRAGKIVFGHIVLTTSAGIMDHDEARRKNVGGKVLGFF

Secondary structure (DSSP, 8-state):
-HHHHHTT-S--EE----HHHHHHHHHHHHTTSS--EEEE--SSS-EEEESPEEEEETTEEEEHHHHHHTT--EEEEEE-